Protein AF-A0A3D2J0G0-F1 (afdb_monomer_lite)

Foldseek 3Di:
DQDPVVQFDPDPVLVVVQCPDPVNVVVCVVQVQKDKDGWHFDDDPNATWIWTKIQRPVDRWIKIWTAHPPPRHTPDIDID

pLDDT: mean 86.48, std 11.47, range [53.56, 96.56]

Sequence (80 aa):
MYCTACDSLTSTYVGGFVWFHPVVQAFIKKHPRWINEPEVLTTYSNQPAFRIRFADALSSARLTLFMHQETLQILANFQE

Structure (mmCIF, N/CA/C/O backbone):
data_AF-A0A3D2J0G0-F1
#
_entry.id   AF-A0A3D2J0G0-F1
#
loop_
_atom_site.group_PDB
_atom_site.id
_atom_site.type_symbol
_atom_site.label_atom_id
_atom_site.label_alt_id
_atom_site.label_comp_id
_atom_site.label_asym_id
_atom_site.label_entity_id
_atom_site.label_seq_id
_atom_site.pdbx_PDB_ins_code
_atom_site.Cartn_x
_atom_site.Cartn_y
_atom_site.Cartn_z
_atom_site.occupancy
_atom_site.B_iso_or_equiv
_atom_site.auth_seq_id
_atom_site.auth_comp_id
_atom_site.auth_asym_id
_atom_site.auth_atom_id
_atom_site.pdbx_PDB_model_num
ATOM 1 N N . MET A 1 1 ? -4.895 18.639 2.839 1.00 65.06 1 MET A N 1
ATOM 2 C CA . MET A 1 1 ? -5.907 19.364 2.046 1.00 65.06 1 MET A CA 1
ATOM 3 C C . MET A 1 1 ? -6.715 18.326 1.280 1.00 65.06 1 MET A C 1
ATOM 5 O O . MET A 1 1 ? -6.117 17.445 0.680 1.00 65.06 1 MET A O 1
ATOM 9 N N . TYR A 1 2 ? -8.042 18.346 1.378 1.00 67.81 2 TYR A N 1
ATOM 10 C CA . TYR A 1 2 ? -8.902 17.439 0.613 1.00 67.81 2 TYR A CA 1
ATOM 11 C C . TYR A 1 2 ? -9.405 18.170 -0.632 1.00 67.81 2 TYR A C 1
ATOM 13 O O . TYR A 1 2 ? -9.887 19.298 -0.521 1.00 67.81 2 TYR A O 1
ATOM 21 N N . CYS A 1 3 ? -9.254 17.554 -1.800 1.00 69.94 3 CYS A N 1
ATOM 22 C CA . CYS A 1 3 ? -9.752 18.073 -3.064 1.00 69.94 3 CYS A CA 1
ATOM 23 C C . CYS A 1 3 ? -10.988 17.278 -3.483 1.00 69.94 3 CYS A C 1
ATOM 25 O O . CYS A 1 3 ? -10.885 16.122 -3.887 1.00 69.94 3 CYS A O 1
ATOM 27 N N . THR A 1 4 ? -12.152 17.923 -3.443 1.00 70.81 4 THR A N 1
ATOM 28 C CA . THR A 1 4 ? -13.436 17.334 -3.855 1.00 70.81 4 THR A CA 1
ATOM 29 C C . THR A 1 4 ? -13.510 17.015 -5.347 1.00 70.81 4 THR A C 1
ATOM 31 O O . THR A 1 4 ? -14.272 16.139 -5.734 1.00 70.81 4 THR A O 1
ATOM 34 N N . ALA A 1 5 ? -12.734 17.697 -6.196 1.00 75.88 5 ALA A N 1
ATOM 35 C CA . ALA A 1 5 ? -12.777 17.492 -7.646 1.00 75.88 5 ALA A CA 1
ATOM 36 C C . ALA A 1 5 ? -12.098 16.189 -8.100 1.00 75.88 5 ALA A C 1
ATOM 38 O O . ALA A 1 5 ? -12.498 15.612 -9.107 1.00 75.88 5 ALA A O 1
ATOM 39 N N . CYS A 1 6 ? -11.076 15.729 -7.375 1.00 68.75 6 CYS A N 1
ATOM 40 C CA . CYS A 1 6 ? -10.351 14.493 -7.684 1.00 68.75 6 CYS A CA 1
ATOM 41 C C . CYS A 1 6 ? -10.456 13.430 -6.583 1.00 68.75 6 CYS A C 1
ATOM 43 O O . CYS A 1 6 ? -9.734 12.438 -6.651 1.00 68.75 6 CYS A O 1
ATOM 45 N N . ASP A 1 7 ? -11.326 13.649 -5.588 1.00 68.56 7 ASP A N 1
ATOM 46 C CA . ASP A 1 7 ? -11.514 12.787 -4.408 1.00 68.56 7 ASP A CA 1
ATOM 47 C C . ASP A 1 7 ? -10.177 12.371 -3.764 1.00 68.56 7 ASP A C 1
ATOM 49 O O . ASP A 1 7 ? -9.948 11.235 -3.347 1.00 68.56 7 ASP A O 1
ATOM 53 N N . SER A 1 8 ? -9.236 13.318 -3.757 1.00 66.50 8 SER A N 1
ATOM 54 C CA . SER A 1 8 ? -7.869 13.099 -3.306 1.00 66.50 8 SER A CA 1
ATOM 55 C C . SER A 1 8 ? -7.620 13.860 -2.025 1.00 66.50 8 SER A C 1
ATOM 57 O O . SER A 1 8 ? -7.939 15.046 -1.883 1.00 66.50 8 SER A O 1
ATOM 59 N N . LEU A 1 9 ? -6.965 13.175 -1.103 1.00 66.44 9 LEU A N 1
ATOM 60 C CA . LEU A 1 9 ? -6.386 13.776 0.070 1.00 66.44 9 LEU A CA 1
ATOM 61 C C . LEU A 1 9 ? -4.890 14.015 -0.186 1.00 66.44 9 LEU A C 1
ATOM 63 O O . LEU A 1 9 ? -4.142 13.110 -0.533 1.00 66.44 9 LEU A O 1
ATOM 67 N N . THR A 1 10 ? -4.434 15.247 0.007 1.00 62.03 10 THR A N 1
ATOM 68 C CA . THR A 1 10 ? -3.010 15.560 0.187 1.00 62.03 10 THR A CA 1
ATOM 69 C C . THR A 1 10 ? -2.789 15.781 1.675 1.00 62.03 10 THR A C 1
ATOM 71 O O . THR A 1 10 ? -2.915 16.905 2.173 1.00 62.03 10 THR A O 1
ATOM 74 N N . SER A 1 11 ? -2.568 14.709 2.438 1.00 57.34 11 SER A N 1
ATOM 75 C CA . SER A 1 11 ? -2.217 14.830 3.854 1.00 57.34 11 SER A CA 1
ATOM 76 C C . SER A 1 11 ? -0.710 14.760 4.033 1.00 57.34 11 SER A C 1
ATOM 78 O O . SER A 1 11 ? -0.082 13.720 3.869 1.00 57.34 11 SER A O 1
ATOM 80 N N . THR A 1 12 ? -0.122 15.873 4.462 1.00 53.56 12 THR A N 1
ATOM 81 C CA . THR A 1 12 ? 1.271 15.927 4.917 1.00 53.56 12 THR A CA 1
ATOM 82 C C . THR A 1 12 ? 1.535 14.996 6.108 1.00 53.56 12 THR A C 1
ATOM 84 O O . THR A 1 12 ? 2.669 14.565 6.299 1.00 53.56 12 THR A O 1
ATOM 87 N N . TYR A 1 13 ? 0.504 14.657 6.895 1.00 56.38 13 TYR A N 1
ATOM 88 C CA . TYR A 1 13 ? 0.633 13.829 8.100 1.00 56.38 13 TYR A CA 1
ATOM 89 C C . TYR A 1 13 ? 0.750 12.335 7.793 1.00 56.38 13 TYR A C 1
ATOM 91 O O . TYR A 1 13 ? 1.571 11.648 8.397 1.00 56.38 13 TYR A O 1
ATOM 99 N N . VAL A 1 14 ? -0.037 11.844 6.833 1.00 59.84 14 VAL A N 1
ATOM 100 C CA . VAL A 1 14 ? -0.017 10.436 6.413 1.00 59.84 14 VAL A CA 1
ATOM 101 C C . VAL A 1 14 ? 1.324 10.114 5.759 1.00 59.84 14 VAL A C 1
ATOM 103 O O . VAL A 1 14 ? 1.975 9.144 6.148 1.00 59.84 14 VAL A O 1
ATOM 106 N N . GLY A 1 15 ? 1.795 10.993 4.866 1.00 63.72 15 GLY A N 1
ATOM 107 C CA . GLY A 1 15 ? 3.101 10.856 4.226 1.00 63.72 15 GLY A CA 1
ATOM 108 C C . GLY A 1 15 ? 4.217 10.604 5.241 1.00 63.72 15 GLY A C 1
ATOM 109 O O . GLY A 1 15 ? 4.896 9.584 5.154 1.00 63.72 15 GLY A O 1
ATOM 110 N N . GLY A 1 16 ? 4.361 11.469 6.253 1.00 71.00 16 GLY A N 1
ATOM 111 C CA . GLY A 1 16 ? 5.422 11.374 7.265 1.00 71.00 16 GLY A CA 1
ATOM 112 C C . GLY A 1 16 ? 5.548 10.000 7.934 1.00 71.00 16 GLY A C 1
ATOM 113 O O . GLY A 1 16 ? 6.652 9.472 8.029 1.00 71.00 16 GLY A O 1
A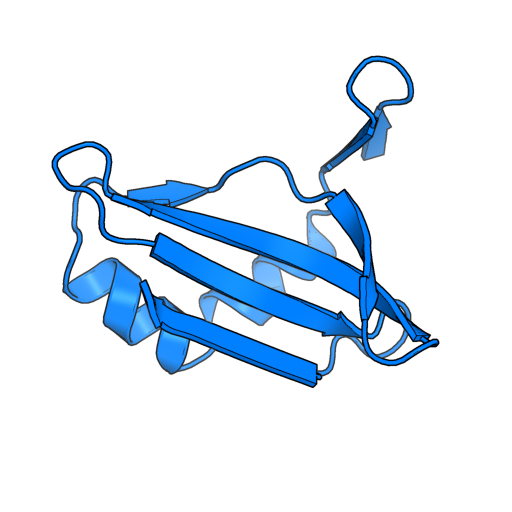TOM 114 N N . PHE A 1 17 ? 4.435 9.397 8.358 1.00 75.44 17 PHE A N 1
ATOM 115 C CA . PHE A 1 17 ? 4.442 8.094 9.036 1.00 75.44 17 PHE A CA 1
ATOM 116 C C . PHE A 1 17 ? 4.762 6.933 8.078 1.00 75.44 17 PHE A C 1
ATOM 118 O O . PHE A 1 17 ? 5.466 5.986 8.427 1.00 75.44 17 PHE A O 1
ATOM 125 N N . VAL A 1 18 ? 4.283 7.029 6.840 1.00 82.50 18 VAL A N 1
ATOM 126 C CA . VAL A 1 18 ? 4.393 5.972 5.823 1.00 82.50 18 VAL A CA 1
ATOM 127 C C . VAL A 1 18 ? 5.813 5.836 5.310 1.00 82.50 18 VAL A C 1
ATOM 129 O O . VAL A 1 18 ? 6.279 4.715 5.101 1.00 82.50 18 VAL A O 1
ATOM 132 N N . TRP A 1 19 ? 6.523 6.957 5.154 1.00 82.38 19 TRP A N 1
ATOM 133 C CA . TRP A 1 19 ? 7.895 6.960 4.648 1.00 82.38 19 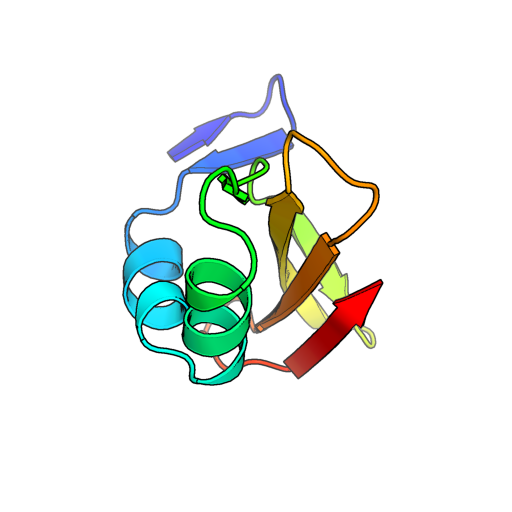TRP A CA 1
ATOM 134 C C . TRP A 1 19 ? 8.838 6.106 5.493 1.00 82.38 19 TRP A C 1
ATOM 136 O O . TRP A 1 19 ? 9.770 5.525 4.945 1.00 82.38 19 TRP A O 1
ATOM 146 N N . PHE A 1 20 ? 8.602 5.986 6.801 1.00 85.69 20 PHE A N 1
ATOM 147 C CA . PHE A 1 20 ? 9.454 5.196 7.694 1.00 85.69 20 PHE A CA 1
ATOM 148 C C . PHE A 1 20 ? 9.025 3.733 7.824 1.00 85.69 20 PHE A C 1
ATOM 150 O O . PHE A 1 20 ? 9.736 2.946 8.452 1.00 85.69 20 PHE A O 1
ATOM 157 N N . HIS A 1 21 ? 7.901 3.330 7.226 1.00 88.69 21 HIS A N 1
ATOM 158 C CA . HIS A 1 21 ? 7.446 1.953 7.348 1.00 88.69 21 HIS A CA 1
ATOM 159 C C . HIS A 1 21 ? 8.378 0.991 6.581 1.00 88.69 21 HIS A C 1
ATOM 161 O O . HIS A 1 21 ? 8.687 1.242 5.409 1.00 88.69 21 HIS A O 1
ATOM 167 N N . PRO A 1 22 ? 8.793 -0.150 7.172 1.00 91.94 22 PRO A N 1
ATOM 168 C CA . PRO A 1 22 ? 9.759 -1.059 6.550 1.00 91.94 22 PRO A CA 1
ATOM 169 C C . PRO A 1 22 ? 9.364 -1.536 5.148 1.00 91.94 22 PRO A C 1
ATOM 171 O O . PRO A 1 22 ? 10.214 -1.618 4.264 1.00 91.94 22 PRO A O 1
ATOM 174 N N . VAL A 1 23 ? 8.072 -1.802 4.916 1.00 92.69 23 VAL A N 1
ATOM 175 C CA . VAL A 1 23 ? 7.584 -2.269 3.604 1.00 92.69 23 VAL A CA 1
ATOM 176 C C . VAL A 1 23 ? 7.717 -1.200 2.513 1.00 92.69 23 VAL A C 1
ATOM 178 O O . VAL A 1 23 ? 8.030 -1.518 1.370 1.00 92.69 23 VAL A O 1
ATOM 181 N N . VAL A 1 24 ? 7.550 0.074 2.878 1.00 92.69 24 VAL A N 1
ATOM 182 C CA . VAL A 1 24 ? 7.674 1.216 1.964 1.00 92.69 24 VAL A CA 1
ATOM 183 C C . VAL A 1 24 ? 9.138 1.448 1.644 1.00 92.69 24 VAL A C 1
ATO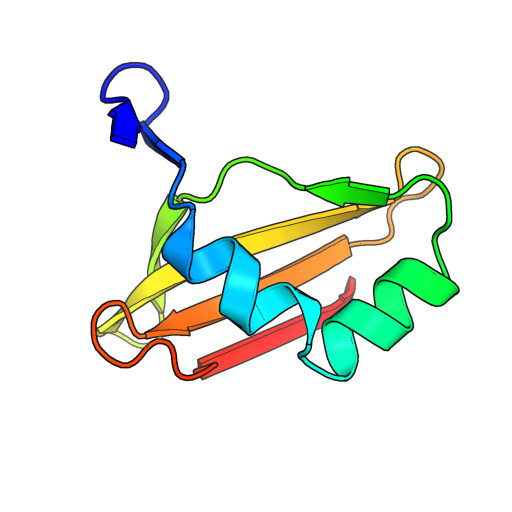M 185 O O . VAL A 1 24 ? 9.507 1.555 0.480 1.00 92.69 24 VAL A O 1
ATOM 188 N N . GLN A 1 25 ? 9.994 1.424 2.665 1.00 93.50 25 GLN A N 1
ATOM 189 C CA . GLN A 1 25 ? 11.443 1.506 2.495 1.00 93.50 25 GLN A CA 1
ATOM 190 C C . GLN A 1 25 ? 11.978 0.388 1.592 1.00 93.50 25 GLN A C 1
ATOM 192 O O . GLN A 1 25 ? 12.814 0.645 0.726 1.00 93.50 25 GLN A O 1
ATOM 197 N N . ALA A 1 26 ? 11.488 -0.843 1.757 1.00 94.50 26 ALA A N 1
ATOM 198 C CA . ALA A 1 26 ? 11.858 -1.962 0.895 1.00 94.50 26 ALA A CA 1
ATOM 199 C C . ALA A 1 26 ? 11.414 -1.739 -0.560 1.00 94.50 26 ALA A C 1
ATOM 201 O O . ALA A 1 26 ? 12.213 -1.941 -1.475 1.00 94.50 26 ALA A O 1
ATOM 202 N N . PHE A 1 27 ? 10.180 -1.272 -0.776 1.00 94.81 27 PHE A N 1
ATOM 203 C CA . PHE A 1 27 ? 9.665 -0.971 -2.112 1.00 94.81 27 PHE A CA 1
ATOM 204 C C . PHE A 1 27 ? 10.468 0.143 -2.796 1.00 94.81 27 PHE A C 1
ATOM 206 O O . PHE A 1 27 ? 10.966 -0.048 -3.901 1.00 94.81 27 PHE A O 1
ATOM 213 N N . ILE A 1 28 ? 10.686 1.268 -2.111 1.00 93.31 28 ILE A N 1
ATOM 214 C CA . ILE A 1 28 ? 11.437 2.421 -2.631 1.00 93.31 28 ILE A CA 1
ATOM 215 C C . ILE A 1 28 ? 12.870 2.035 -3.010 1.00 93.31 28 ILE A C 1
ATOM 217 O O . ILE A 1 28 ? 13.365 2.440 -4.061 1.00 93.31 28 ILE A O 1
ATOM 221 N N . LYS A 1 29 ? 13.537 1.220 -2.183 1.00 94.75 29 LYS A N 1
ATOM 222 C CA . LYS A 1 29 ? 14.889 0.724 -2.482 1.00 94.75 29 LYS A CA 1
ATOM 223 C C . LYS A 1 29 ? 14.922 -0.170 -3.721 1.00 94.75 29 LYS A C 1
ATOM 225 O O . LYS A 1 29 ? 15.909 -0.146 -4.450 1.00 94.75 29 LYS A O 1
ATOM 230 N N . LYS A 1 30 ? 13.870 -0.961 -3.951 1.00 95.94 30 LYS A N 1
ATOM 231 C CA . LYS A 1 30 ? 13.767 -1.874 -5.098 1.00 95.94 30 LYS A CA 1
ATOM 232 C C . LYS A 1 30 ? 13.344 -1.159 -6.389 1.00 95.94 30 LYS A C 1
ATOM 234 O O . LYS A 1 30 ? 13.751 -1.584 -7.466 1.00 95.94 30 LYS A O 1
ATOM 239 N N . HIS A 1 31 ? 12.577 -0.076 -6.284 1.00 95.56 31 HIS A N 1
ATOM 240 C CA . HIS A 1 31 ? 11.961 0.623 -7.413 1.00 95.56 31 HIS A CA 1
ATOM 241 C C . HIS A 1 31 ? 12.381 2.101 -7.443 1.00 95.56 31 HIS A C 1
ATOM 243 O O . HIS A 1 31 ? 11.615 2.954 -7.017 1.00 95.56 31 HIS A O 1
ATOM 249 N N . PRO A 1 32 ? 13.573 2.464 -7.955 1.00 92.62 32 PRO A N 1
ATOM 250 C CA . PRO A 1 32 ? 14.117 3.827 -7.852 1.00 92.62 32 PRO A CA 1
ATOM 251 C C . PRO A 1 32 ? 13.329 4.900 -8.621 1.00 92.62 32 PRO A C 1
ATOM 253 O O . PRO A 1 32 ? 13.553 6.088 -8.404 1.00 92.62 32 PRO A O 1
ATOM 256 N N . ARG A 1 33 ? 12.421 4.503 -9.522 1.00 93.38 33 ARG A N 1
ATOM 257 C CA . ARG A 1 33 ? 11.513 5.404 -10.253 1.00 93.38 33 ARG A CA 1
ATOM 258 C C . ARG A 1 33 ? 10.068 5.279 -9.767 1.00 93.38 33 ARG A C 1
ATOM 260 O O . ARG A 1 33 ? 9.132 5.388 -10.557 1.00 93.38 33 ARG A O 1
ATOM 267 N N . TRP A 1 34 ? 9.893 5.010 -8.478 1.00 94.00 34 TRP A N 1
ATOM 268 C CA . TRP A 1 34 ? 8.577 4.951 -7.867 1.00 94.00 34 TRP A CA 1
ATOM 269 C C . TRP A 1 34 ? 7.881 6.322 -7.888 1.00 94.00 34 TRP A C 1
ATOM 271 O O . TRP A 1 34 ? 8.522 7.374 -7.853 1.00 94.00 34 TRP A O 1
ATOM 281 N N . ILE A 1 35 ? 6.554 6.295 -7.914 1.00 91.69 35 ILE A N 1
ATOM 282 C CA . ILE A 1 35 ? 5.666 7.445 -7.743 1.00 91.69 35 ILE A CA 1
ATOM 283 C C . ILE A 1 35 ? 4.678 7.154 -6.610 1.00 91.69 35 ILE A C 1
ATOM 285 O O . ILE A 1 35 ? 4.303 6.000 -6.396 1.00 91.69 35 ILE A O 1
ATOM 289 N N . ASN A 1 36 ? 4.274 8.191 -5.874 1.00 88.81 36 ASN A N 1
ATOM 290 C CA . ASN A 1 36 ? 3.146 8.109 -4.946 1.00 88.81 36 ASN A CA 1
ATOM 291 C C . ASN A 1 36 ? 1.881 8.506 -5.708 1.00 88.81 36 ASN A C 1
ATOM 293 O O . ASN A 1 36 ? 1.808 9.610 -6.253 1.00 88.81 36 ASN A O 1
ATOM 297 N N . GLU A 1 37 ? 0.906 7.610 -5.762 1.00 88.31 37 GLU A N 1
ATOM 298 C CA . GLU A 1 37 ? -0.418 7.926 -6.282 1.00 88.31 37 GLU A CA 1
ATOM 299 C C . GLU A 1 37 ? -1.203 8.766 -5.258 1.00 88.31 37 GLU A C 1
ATOM 301 O O . GLU A 1 37 ? -0.898 8.737 -4.062 1.00 88.31 37 GLU A O 1
ATOM 306 N N . PRO A 1 38 ? -2.227 9.520 -5.695 1.00 84.12 38 PRO A N 1
ATOM 307 C CA . PRO A 1 38 ? -3.086 10.264 -4.785 1.00 84.12 38 PRO A CA 1
ATOM 308 C C . PRO A 1 38 ? -3.654 9.384 -3.667 1.00 84.12 38 PRO A C 1
ATOM 310 O O . PRO A 1 38 ? -4.229 8.323 -3.923 1.00 84.12 38 PRO A O 1
ATOM 313 N N . GLU A 1 39 ? -3.522 9.848 -2.424 1.00 87.00 39 GLU A N 1
ATOM 314 C CA . GLU A 1 39 ? -4.142 9.190 -1.278 1.00 87.00 39 GLU A CA 1
ATOM 315 C C . GLU A 1 39 ? -5.659 9.370 -1.371 1.00 87.00 39 GLU A C 1
ATOM 317 O O . GLU A 1 39 ? -6.155 10.463 -1.672 1.00 87.00 39 GLU A O 1
ATOM 322 N N . VAL A 1 40 ? -6.398 8.295 -1.109 1.00 88.12 40 VAL A N 1
ATOM 323 C CA . VAL A 1 40 ? -7.865 8.285 -1.182 1.00 88.12 40 VAL A CA 1
ATOM 324 C C . VAL A 1 40 ? -8.422 7.801 0.148 1.00 88.12 40 VAL A C 1
ATOM 326 O O . VAL A 1 40 ? -7.915 6.834 0.721 1.00 88.12 40 VAL A O 1
ATOM 329 N N . LEU A 1 41 ? -9.474 8.457 0.638 1.00 89.62 41 LEU A N 1
ATOM 330 C CA . LEU A 1 41 ? -10.228 7.958 1.782 1.00 89.62 41 LEU A CA 1
ATOM 331 C C . LEU A 1 41 ? -11.184 6.859 1.310 1.00 89.62 41 LEU A C 1
ATOM 333 O O . LEU A 1 41 ? -11.937 7.030 0.359 1.00 89.62 41 LEU A O 1
ATOM 337 N N . THR A 1 42 ? -11.142 5.704 1.95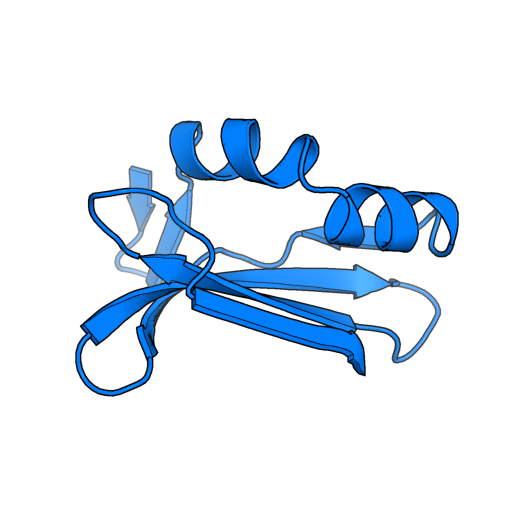8 1.00 91.94 42 THR A N 1
ATOM 338 C CA . THR A 1 42 ? -11.929 4.536 1.570 1.00 91.94 42 THR A CA 1
ATOM 339 C C . THR A 1 42 ? -12.339 3.722 2.794 1.00 91.94 42 THR A C 1
ATOM 341 O O . THR A 1 42 ? -12.163 4.146 3.935 1.00 91.94 42 THR A O 1
ATOM 344 N N . THR A 1 43 ? -12.921 2.549 2.571 1.00 94.31 43 THR A N 1
ATOM 345 C CA . THR A 1 43 ? -13.264 1.593 3.621 1.00 94.31 43 THR A CA 1
ATOM 346 C C . THR A 1 43 ? -12.441 0.324 3.436 1.00 94.31 43 THR A C 1
ATOM 348 O O . THR A 1 43 ? -12.434 -0.263 2.357 1.00 94.31 43 THR A O 1
ATOM 351 N N . TYR A 1 44 ? -11.762 -0.116 4.494 1.00 94.50 44 TYR A N 1
ATOM 352 C CA . TYR A 1 44 ? -11.069 -1.401 4.546 1.00 94.50 44 TYR A CA 1
ATOM 353 C C . TYR A 1 44 ? -11.594 -2.195 5.738 1.00 94.50 44 TYR A C 1
ATOM 355 O O . TYR A 1 44 ? -11.616 -1.685 6.855 1.00 94.50 44 TYR A O 1
ATOM 363 N N . SER A 1 45 ? -12.063 -3.423 5.507 1.00 93.44 45 SER A N 1
ATOM 364 C CA . SER A 1 45 ? -12.655 -4.275 6.552 1.00 93.44 45 SER A CA 1
ATOM 365 C C . SER A 1 45 ? -13.730 -3.564 7.397 1.00 93.44 45 SER A C 1
ATOM 367 O O . SER A 1 45 ? -13.730 -3.659 8.622 1.00 93.44 45 SER A O 1
ATOM 369 N N . ASN A 1 46 ? -14.645 -2.842 6.736 1.00 93.44 46 ASN A N 1
ATOM 370 C CA . ASN A 1 46 ? -15.715 -2.039 7.353 1.00 93.44 46 ASN A CA 1
ATOM 371 C C . ASN A 1 46 ? -15.242 -0.880 8.253 1.00 93.44 46 ASN A C 1
ATOM 373 O O . ASN A 1 46 ? -16.025 -0.377 9.055 1.00 93.44 46 ASN A O 1
ATOM 377 N N . GLN A 1 47 ? -13.990 -0.433 8.119 1.00 93.38 47 GLN A N 1
ATOM 378 C CA . GLN A 1 47 ? -13.451 0.714 8.850 1.00 93.38 47 GLN A CA 1
ATOM 379 C C . GLN A 1 47 ? -12.961 1.804 7.886 1.00 93.38 47 GLN A C 1
ATOM 381 O O . GLN A 1 47 ? -12.400 1.472 6.835 1.00 93.38 47 GLN A O 1
ATOM 386 N N . PRO A 1 48 ? -13.143 3.096 8.217 1.00 93.25 48 PRO A N 1
ATOM 387 C CA . PRO A 1 48 ? -12.566 4.191 7.448 1.00 93.25 48 PRO A CA 1
ATOM 388 C C . PRO A 1 48 ? -11.038 4.102 7.409 1.00 93.25 48 PRO A C 1
ATOM 390 O O . PRO A 1 48 ? -10.369 3.987 8.441 1.00 93.25 48 PRO A O 1
ATOM 393 N N . ALA A 1 49 ? -10.479 4.155 6.205 1.00 93.50 49 ALA A N 1
ATOM 394 C CA . ALA A 1 49 ? -9.057 3.977 5.983 1.00 93.50 49 ALA A CA 1
ATOM 395 C C . ALA A 1 49 ? -8.536 4.886 4.870 1.00 93.50 49 ALA A C 1
ATOM 397 O O . ALA A 1 49 ? -9.200 5.105 3.859 1.00 93.50 49 ALA A O 1
ATOM 398 N N . PHE A 1 50 ? -7.303 5.356 5.012 1.00 91.19 50 PHE A N 1
ATOM 399 C CA . PHE A 1 50 ? -6.548 5.900 3.893 1.00 91.19 50 PHE A CA 1
ATOM 400 C C . PHE A 1 50 ? -5.997 4.753 3.054 1.00 91.19 50 PHE A C 1
ATOM 402 O O . PHE A 1 50 ? -5.340 3.850 3.580 1.00 91.19 50 PHE A O 1
ATOM 409 N N . ARG A 1 51 ? -6.241 4.801 1.745 1.00 91.94 51 ARG A N 1
ATOM 410 C CA . ARG A 1 51 ? -5.540 3.978 0.762 1.00 91.94 51 ARG A CA 1
ATOM 411 C C . ARG A 1 51 ? -4.390 4.783 0.185 1.00 91.94 51 ARG A C 1
ATOM 413 O O . ARG A 1 51 ? -4.608 5.822 -0.436 1.00 91.94 51 ARG A O 1
ATOM 420 N N . ILE A 1 52 ? -3.189 4.251 0.346 1.00 91.50 52 ILE A N 1
ATOM 421 C CA . ILE A 1 52 ? -1.943 4.850 -0.132 1.00 91.50 52 ILE A CA 1
ATOM 422 C C . ILE A 1 52 ? -1.328 3.886 -1.124 1.00 91.50 52 ILE A C 1
ATOM 424 O O . ILE A 1 52 ? -1.317 2.675 -0.884 1.00 91.50 52 ILE A O 1
ATOM 428 N N . ARG A 1 53 ? -0.839 4.409 -2.244 1.00 92.56 53 ARG A N 1
ATOM 429 C CA . ARG A 1 53 ? -0.319 3.586 -3.326 1.00 92.56 53 ARG A CA 1
ATOM 430 C C . ARG A 1 53 ? 1.013 4.102 -3.828 1.00 92.56 53 ARG A C 1
ATOM 432 O O . ARG A 1 53 ? 1.133 5.253 -4.220 1.00 92.56 53 ARG A O 1
ATOM 439 N N . PHE A 1 54 ? 1.981 3.200 -3.875 1.00 93.56 54 PHE A N 1
ATOM 440 C CA . PHE A 1 54 ? 3.244 3.399 -4.561 1.00 93.56 54 PHE A CA 1
ATOM 441 C C . PHE A 1 54 ? 3.247 2.541 -5.818 1.00 93.56 54 PHE A C 1
ATOM 443 O O . PHE A 1 54 ? 2.884 1.367 -5.765 1.00 93.56 54 PHE A O 1
ATOM 450 N N . ALA A 1 55 ? 3.669 3.114 -6.935 1.00 95.38 55 ALA A N 1
ATOM 451 C CA . ALA A 1 55 ? 3.813 2.401 -8.197 1.00 95.38 55 ALA A CA 1
ATOM 452 C C . ALA A 1 55 ? 5.209 2.648 -8.763 1.00 95.38 55 ALA A C 1
ATOM 454 O O . ALA A 1 55 ? 5.730 3.753 -8.645 1.00 95.38 55 ALA A O 1
ATOM 455 N N . ASP A 1 56 ? 5.825 1.643 -9.374 1.00 95.94 56 ASP A N 1
ATOM 456 C CA . ASP A 1 56 ? 7.044 1.834 -10.158 1.00 95.94 56 ASP A CA 1
ATOM 457 C C . ASP A 1 56 ? 6.684 2.356 -11.553 1.00 95.94 56 ASP A C 1
ATOM 459 O O . ASP A 1 56 ? 5.909 1.730 -12.268 1.00 95.94 56 ASP A O 1
ATOM 463 N N . ALA A 1 57 ? 7.249 3.487 -11.974 1.00 93.50 57 ALA A N 1
ATOM 464 C CA . ALA A 1 57 ? 6.919 4.072 -13.273 1.00 93.50 57 ALA A CA 1
ATOM 465 C C . ALA A 1 57 ? 7.386 3.221 -14.471 1.00 93.50 57 ALA A C 1
ATOM 467 O O . ALA A 1 57 ? 6.923 3.441 -15.590 1.00 93.50 57 ALA A O 1
ATOM 468 N N . LEU A 1 58 ? 8.327 2.291 -14.264 1.00 93.62 58 LEU A N 1
ATOM 469 C CA . LEU A 1 58 ? 8.884 1.453 -15.333 1.00 93.62 58 LEU A CA 1
ATOM 470 C C . LEU A 1 58 ? 8.373 0.012 -15.342 1.00 93.62 58 LEU A C 1
ATOM 472 O O . LEU A 1 58 ? 8.703 -0.733 -16.265 1.00 93.62 58 LEU A O 1
ATOM 476 N N . SER A 1 59 ? 7.615 -0.404 -14.332 1.00 93.25 59 SER A N 1
ATOM 477 C CA . SER A 1 59 ? 7.117 -1.774 -14.232 1.00 93.25 59 SER A CA 1
ATOM 478 C C . SER A 1 59 ? 5.667 -1.802 -13.763 1.00 93.25 59 SER A C 1
ATOM 480 O O . SER A 1 59 ? 5.058 -0.774 -13.486 1.00 93.25 59 SER A O 1
ATOM 482 N N . SER A 1 60 ? 5.079 -2.994 -13.697 1.00 93.06 60 SER A N 1
ATOM 483 C CA . SER A 1 60 ? 3.749 -3.176 -13.114 1.00 93.06 60 SER A CA 1
ATOM 484 C C . SER A 1 60 ? 3.768 -3.243 -11.585 1.00 93.06 60 SER A C 1
ATOM 486 O O . SER A 1 60 ? 2.712 -3.461 -10.999 1.00 93.06 60 SER A O 1
ATOM 488 N N . ALA A 1 61 ? 4.936 -3.082 -10.947 1.00 96.56 61 ALA A N 1
ATOM 489 C CA . ALA A 1 61 ? 5.083 -3.271 -9.512 1.00 96.56 61 ALA A CA 1
ATOM 490 C C . ALA A 1 61 ? 4.345 -2.187 -8.723 1.00 96.56 61 ALA A C 1
ATOM 492 O O . ALA A 1 61 ? 4.515 -0.986 -8.977 1.00 96.56 61 ALA A O 1
ATOM 493 N N . ARG A 1 62 ? 3.552 -2.609 -7.737 1.00 96.25 62 ARG A N 1
ATOM 494 C CA . ARG A 1 62 ? 2.781 -1.706 -6.879 1.00 96.25 62 ARG A CA 1
ATOM 495 C C . ARG A 1 62 ? 2.814 -2.150 -5.427 1.00 96.25 62 ARG A C 1
ATOM 497 O O . ARG A 1 62 ? 2.854 -3.332 -5.104 1.00 96.25 62 ARG A O 1
ATOM 504 N N . LEU A 1 63 ? 2.747 -1.170 -4.539 1.00 96.25 63 LEU A N 1
ATOM 505 C CA . LEU A 1 63 ? 2.529 -1.362 -3.115 1.00 96.25 63 LEU A CA 1
ATOM 506 C C . LEU A 1 63 ? 1.291 -0.567 -2.713 1.00 96.25 63 LEU A C 1
ATOM 508 O O . LEU A 1 63 ? 1.271 0.657 -2.821 1.00 96.25 63 LEU A O 1
ATOM 512 N N . THR A 1 64 ? 0.278 -1.262 -2.207 1.00 95.50 64 THR A N 1
ATOM 513 C CA . THR A 1 64 ? -0.918 -0.645 -1.626 1.00 95.50 64 THR A CA 1
ATOM 514 C C . THR A 1 64 ? -0.878 -0.795 -0.112 1.00 95.50 64 THR A C 1
ATOM 516 O O . THR A 1 64 ? -0.635 -1.886 0.399 1.00 95.50 64 THR A O 1
ATOM 519 N N . LEU A 1 65 ? -1.147 0.287 0.612 1.00 94.31 65 LEU A N 1
ATOM 520 C CA . LEU A 1 65 ? -1.291 0.307 2.064 1.00 94.31 65 LEU A CA 1
ATOM 521 C C . LEU A 1 65 ? -2.696 0.772 2.420 1.00 94.31 65 LEU A C 1
ATOM 523 O O . LEU A 1 65 ? -3.192 1.746 1.851 1.00 94.31 65 LEU A O 1
ATOM 527 N N . PHE A 1 66 ? -3.294 0.109 3.401 1.00 93.81 66 PHE A N 1
ATOM 528 C CA . PHE A 1 66 ? -4.485 0.595 4.080 1.00 93.81 66 PHE A CA 1
ATOM 529 C C . PHE A 1 66 ? -4.108 1.013 5.482 1.00 93.81 66 PHE A C 1
ATOM 531 O O . PHE A 1 66 ? -3.454 0.261 6.206 1.00 93.81 66 PHE A O 1
ATOM 538 N N . MET A 1 67 ? -4.529 2.206 5.863 1.00 91.94 67 MET A N 1
ATOM 539 C CA . MET A 1 67 ? -4.186 2.793 7.143 1.00 91.94 67 MET A CA 1
ATOM 540 C C . MET A 1 67 ? -5.430 3.326 7.827 1.00 91.94 67 MET A C 1
ATOM 542 O O . MET A 1 67 ? -6.231 4.003 7.194 1.00 91.94 67 MET A O 1
ATOM 546 N N . HIS A 1 68 ? -5.582 3.046 9.114 1.00 91.75 68 HIS A N 1
ATOM 547 C CA . HIS A 1 68 ? -6.699 3.540 9.903 1.00 91.75 68 HIS A CA 1
ATOM 548 C C . HIS A 1 68 ? -6.718 5.074 9.915 1.00 91.75 68 HIS A C 1
ATOM 550 O O . HIS A 1 68 ? -5.688 5.706 10.168 1.00 91.75 68 HIS A O 1
ATOM 556 N N . GLN A 1 69 ? -7.885 5.668 9.653 1.00 88.69 69 GLN A N 1
ATOM 557 C CA . GLN A 1 69 ? -8.016 7.112 9.440 1.00 88.69 69 GLN A CA 1
ATOM 558 C C . GLN A 1 69 ? -7.566 7.951 10.650 1.00 88.69 69 GLN A C 1
ATOM 560 O O . GLN A 1 69 ? -6.949 8.999 10.476 1.00 88.69 69 GLN A O 1
ATOM 565 N N . GLU A 1 70 ? -7.864 7.508 11.872 1.00 88.75 70 GLU A N 1
ATOM 566 C CA . GLU A 1 70 ? -7.608 8.304 13.085 1.00 88.75 70 GLU A CA 1
ATOM 567 C C . GLU A 1 70 ? -6.267 7.982 13.749 1.00 88.75 70 GLU A C 1
ATOM 569 O O . GLU A 1 70 ? -5.593 8.864 14.272 1.00 88.75 70 GLU A O 1
ATOM 574 N N . THR A 1 71 ? -5.871 6.708 13.737 1.00 89.19 71 THR A N 1
ATOM 575 C CA . THR A 1 71 ? -4.702 6.217 14.492 1.00 89.19 71 THR A CA 1
ATOM 5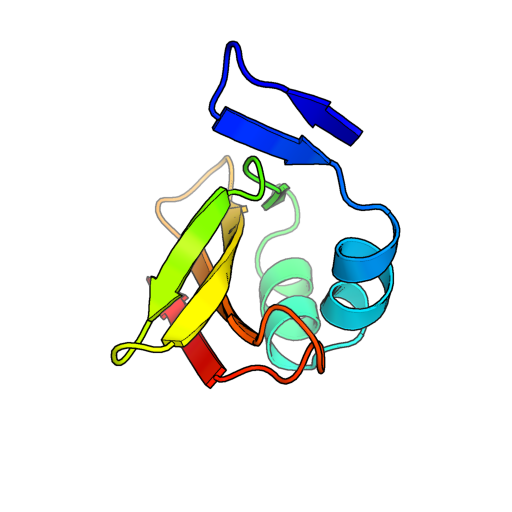76 C C . THR A 1 71 ? -3.459 6.093 13.626 1.00 89.19 71 THR A C 1
ATOM 578 O O . THR A 1 71 ? -2.379 5.824 14.147 1.00 89.19 71 THR A O 1
ATOM 581 N N . LEU A 1 72 ? -3.613 6.243 12.308 1.00 87.50 72 LEU A N 1
ATOM 582 C CA . LEU A 1 72 ? -2.566 6.056 11.309 1.00 87.50 72 LEU A CA 1
ATOM 583 C C . LEU A 1 72 ? -1.888 4.670 11.360 1.00 87.50 72 LEU A C 1
ATOM 585 O O . LEU A 1 72 ? -0.820 4.458 10.787 1.00 87.50 72 LEU A O 1
ATOM 589 N N . GLN A 1 73 ? -2.512 3.692 12.021 1.00 89.31 73 GLN A N 1
ATOM 590 C CA . GLN A 1 73 ? -2.012 2.323 12.063 1.00 89.31 73 GLN A CA 1
ATOM 591 C C . GLN A 1 73 ? -2.219 1.646 10.713 1.00 89.31 73 GLN A C 1
ATOM 593 O O . GLN A 1 73 ? -3.290 1.753 10.116 1.00 89.31 73 GLN A O 1
ATOM 598 N N . ILE A 1 74 ? -1.213 0.914 10.238 1.00 91.00 74 ILE A N 1
ATOM 599 C CA . ILE A 1 74 ? -1.348 0.125 9.013 1.00 91.00 74 ILE A CA 1
ATOM 600 C C . ILE A 1 74 ? -2.247 -1.076 9.299 1.00 91.00 74 ILE A C 1
ATOM 602 O O . ILE A 1 74 ? -1.916 -1.934 10.112 1.00 91.00 74 ILE A O 1
ATOM 606 N N . LEU A 1 75 ? -3.377 -1.125 8.602 1.00 93.62 75 LEU A N 1
ATOM 607 C CA . LEU A 1 75 ? -4.353 -2.210 8.658 1.00 93.62 75 LEU A CA 1
ATOM 608 C C . LEU A 1 75 ? -3.950 -3.366 7.739 1.00 93.62 75 LEU A C 1
ATOM 610 O O . LEU A 1 75 ? -4.164 -4.528 8.075 1.00 93.62 75 LEU A O 1
ATOM 614 N N . ALA A 1 76 ? -3.377 -3.051 6.573 1.00 95.06 76 ALA A N 1
ATOM 615 C CA . ALA A 1 76 ? -2.899 -4.038 5.611 1.00 95.06 76 ALA A CA 1
ATOM 616 C C . ALA A 1 76 ? -1.897 -3.443 4.617 1.00 95.06 76 ALA A C 1
ATOM 618 O O . ALA A 1 76 ? -1.874 -2.233 4.376 1.00 95.06 76 ALA A O 1
ATOM 619 N N . ASN A 1 77 ? -1.094 -4.317 4.010 1.00 94.25 77 ASN A N 1
ATOM 620 C CA . ASN A 1 77 ? -0.239 -3.993 2.876 1.00 94.25 77 ASN A CA 1
ATOM 621 C C . ASN A 1 77 ? -0.299 -5.107 1.823 1.00 94.25 77 ASN A C 1
ATOM 623 O O . ASN A 1 77 ? -0.355 -6.284 2.172 1.00 94.25 77 ASN A O 1
ATOM 627 N N . PHE A 1 78 ? -0.291 -4.721 0.549 1.00 94.81 78 PHE A N 1
ATOM 628 C CA . PHE A 1 78 ? -0.352 -5.624 -0.599 1.00 94.81 78 PHE A CA 1
ATOM 629 C C . PHE A 1 78 ? 0.734 -5.239 -1.600 1.00 94.81 78 PHE A C 1
ATOM 631 O O . PHE A 1 78 ? 0.845 -4.062 -1.949 1.00 94.81 78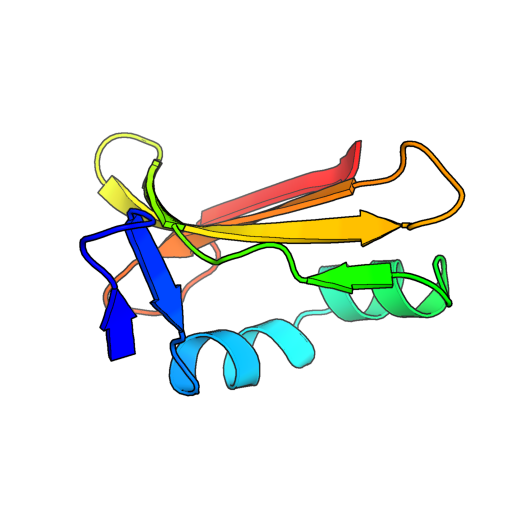 PHE A O 1
ATOM 638 N N . GLN A 1 79 ? 1.525 -6.216 -2.040 1.00 93.44 79 GLN A N 1
ATOM 639 C CA . GLN A 1 79 ? 2.516 -6.052 -3.104 1.00 93.44 79 GLN A CA 1
ATOM 640 C C . GLN A 1 79 ? 2.031 -6.791 -4.351 1.00 93.44 79 GLN A C 1
ATOM 642 O O . GLN A 1 79 ? 1.693 -7.972 -4.263 1.00 93.44 79 GLN A O 1
ATOM 647 N N . GLU A 1 80 ? 1.991 -6.081 -5.474 1.00 87.31 80 GLU A N 1
ATOM 648 C CA . GLU A 1 80 ? 1.551 -6.550 -6.798 1.00 87.31 80 GLU A CA 1
ATOM 649 C C . GLU A 1 80 ? 2.696 -6.425 -7.808 1.00 87.31 80 GLU A C 1
ATOM 651 O O . GLU A 1 80 ? 3.477 -5.449 -7.690 1.00 87.31 80 GLU A O 1
#

Secondary structure (DSSP, 8-state):
-EETTTTEE--HHHHHHHHTSHHHHHHHHH-TTEEEPPBEEEEETTEEEEEEEEEETTSS-EEEEEEETTT--EEEEEE-

Radius of gyration: 12.29 Å; chains: 1; bounding box: 31×26×30 Å